Protein AF-X5DN55-F1 (afdb_monomer_lite)

Structure (mmCIF, N/CA/C/O backbone):
data_AF-X5DN55-F1
#
_entry.id   AF-X5DN55-F1
#
loop_
_atom_site.group_PDB
_atom_site.id
_atom_site.type_symbol
_atom_site.label_atom_id
_atom_site.label_alt_id
_atom_site.label_comp_id
_atom_site.label_asym_id
_atom_site.label_entity_id
_atom_site.label_seq_id
_atom_site.pdbx_PDB_ins_code
_atom_site.Cartn_x
_atom_site.Cartn_y
_atom_site.Cartn_z
_atom_site.occupancy
_atom_site.B_iso_or_equiv
_atom_site.auth_seq_id
_atom_site.auth_comp_id
_atom_site.auth_asym_id
_atom_site.auth_atom_id
_atom_site.pdbx_PDB_model_num
ATOM 1 N N . MET A 1 1 ? -23.036 -0.053 -4.260 1.00 48.88 1 MET A N 1
ATOM 2 C CA . MET A 1 1 ? -22.322 -0.778 -3.186 1.00 48.88 1 MET A CA 1
ATOM 3 C C . MET A 1 1 ? -21.418 0.226 -2.495 1.00 48.88 1 MET A C 1
ATOM 5 O O . MET A 1 1 ? -20.618 0.830 -3.198 1.00 48.88 1 MET A O 1
ATOM 9 N N . SER A 1 2 ? -21.579 0.467 -1.191 1.00 60.44 2 SER A N 1
ATOM 10 C CA . SER A 1 2 ? -20.678 1.370 -0.458 1.00 60.44 2 SER A CA 1
ATOM 11 C C . SER A 1 2 ? -19.268 0.795 -0.449 1.00 60.44 2 SER A C 1
ATOM 13 O O . SER A 1 2 ? -19.084 -0.371 -0.094 1.00 60.44 2 SER A O 1
ATOM 15 N N . LYS A 1 3 ? -18.277 1.600 -0.844 1.00 71.19 3 LYS A N 1
ATOM 16 C CA . LYS A 1 3 ? -16.882 1.295 -0.527 1.00 71.19 3 LYS A CA 1
ATOM 17 C C . LYS A 1 3 ? -16.741 1.320 0.993 1.00 71.19 3 LYS A C 1
ATOM 19 O O . LYS A 1 3 ? -17.364 2.133 1.669 1.00 71.19 3 LYS A O 1
ATOM 24 N N . LYS A 1 4 ? -15.965 0.387 1.535 1.00 88.25 4 LYS A N 1
ATOM 25 C CA . LYS A 1 4 ? -15.632 0.391 2.959 1.00 88.25 4 LYS A CA 1
ATOM 26 C C . LYS A 1 4 ? -14.754 1.615 3.229 1.00 88.25 4 LYS A C 1
ATOM 28 O O . LYS A 1 4 ? -13.755 1.783 2.536 1.00 88.25 4 LYS A O 1
ATOM 33 N N . THR A 1 5 ? -15.111 2.430 4.212 1.00 92.69 5 THR A N 1
ATOM 34 C CA . THR A 1 5 ? -14.257 3.516 4.706 1.00 92.69 5 THR A CA 1
ATOM 35 C C . THR A 1 5 ? -13.320 2.966 5.777 1.00 92.69 5 THR A C 1
ATOM 37 O O . THR A 1 5 ? -13.731 2.129 6.586 1.00 92.69 5 THR A O 1
ATOM 40 N N . ILE A 1 6 ? -12.060 3.393 5.765 1.00 93.50 6 ILE A N 1
ATOM 41 C CA . ILE A 1 6 ? -11.076 3.081 6.805 1.00 93.50 6 ILE A CA 1
ATOM 42 C C . ILE A 1 6 ? -10.462 4.371 7.344 1.00 93.50 6 ILE A C 1
ATOM 44 O O . ILE A 1 6 ? -10.302 5.330 6.596 1.00 93.50 6 ILE A O 1
ATOM 48 N N . ASP A 1 7 ? -10.082 4.365 8.618 1.00 93.06 7 ASP A N 1
ATOM 49 C CA . ASP A 1 7 ? -9.202 5.387 9.181 1.00 93.06 7 ASP A CA 1
ATOM 50 C C . ASP A 1 7 ? -7.747 4.956 8.948 1.00 93.06 7 ASP A C 1
ATOM 52 O O . ASP A 1 7 ? -7.306 3.889 9.396 1.00 93.06 7 ASP A O 1
ATOM 56 N N . ILE A 1 8 ? -6.978 5.772 8.221 1.00 92.19 8 ILE A N 1
ATOM 57 C CA . ILE A 1 8 ? -5.573 5.454 7.927 1.00 92.19 8 ILE A CA 1
ATOM 58 C C . ILE A 1 8 ? -4.699 5.404 9.186 1.00 92.19 8 ILE A C 1
ATOM 60 O O . ILE A 1 8 ? -3.624 4.793 9.175 1.00 92.19 8 ILE A O 1
ATOM 64 N N . GLN A 1 9 ? -5.130 6.023 10.285 1.00 92.56 9 GLN A N 1
ATOM 65 C CA . GLN A 1 9 ? -4.406 6.005 11.550 1.00 92.56 9 GLN A CA 1
ATOM 66 C C . GLN A 1 9 ? -4.405 4.623 12.204 1.00 92.56 9 GLN A C 1
ATOM 68 O O . GLN A 1 9 ? -3.410 4.282 12.846 1.00 92.56 9 GLN A O 1
ATOM 73 N N . GLU A 1 10 ? -5.426 3.797 11.955 1.00 91.88 10 GLU A N 1
ATOM 74 C CA . GLU A 1 10 ? -5.534 2.427 12.481 1.00 91.88 10 GLU A CA 1
ATOM 75 C C . GLU A 1 10 ? -4.558 1.439 11.817 1.00 91.88 10 GLU A C 1
ATOM 77 O O . GLU A 1 10 ? -4.287 0.357 12.347 1.00 91.88 10 GLU A O 1
ATOM 82 N N . ILE A 1 11 ? -3.978 1.796 10.667 1.00 93.06 11 ILE A N 1
ATOM 83 C CA . ILE A 1 11 ? -2.930 0.999 10.023 1.00 93.06 11 ILE A CA 1
ATOM 84 C C . ILE A 1 11 ? -1.654 1.110 10.871 1.00 93.06 11 ILE A C 1
ATOM 86 O O . ILE A 1 11 ? -1.088 2.183 11.020 1.00 93.06 11 ILE A O 1
ATOM 90 N N . SER A 1 12 ? -1.131 0.017 11.420 1.00 92.75 12 SER A N 1
ATOM 91 C CA . SER A 1 12 ? 0.079 0.091 12.261 1.00 92.75 12 SER A CA 1
ATOM 92 C C . SER A 1 12 ? 1.381 0.223 11.462 1.00 92.75 12 SER A C 1
ATOM 94 O O . SER A 1 12 ? 2.373 0.759 11.956 1.00 92.75 12 SER A O 1
ATOM 96 N N . ASN A 1 13 ? 1.406 -0.265 10.220 1.00 95.06 13 ASN A N 1
ATOM 97 C CA . ASN A 1 13 ? 2.611 -0.288 9.399 1.00 95.06 13 ASN A CA 1
ATOM 98 C C . ASN A 1 13 ? 2.730 0.984 8.550 1.00 95.06 13 ASN A C 1
ATOM 100 O O . ASN A 1 13 ? 1.941 1.199 7.632 1.00 95.06 13 ASN A O 1
ATOM 104 N N . GLN A 1 14 ? 3.762 1.790 8.805 1.00 95.62 14 GLN A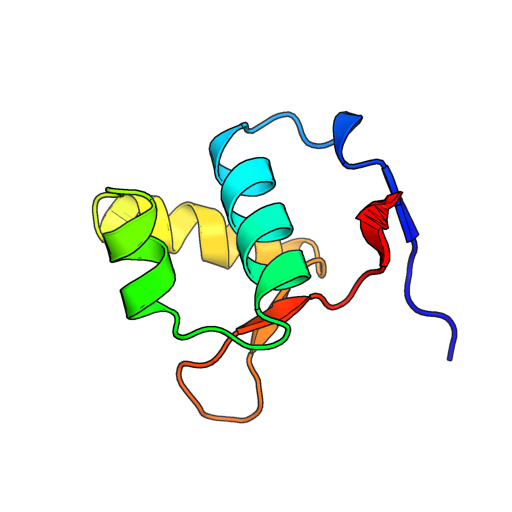 N 1
ATOM 105 C CA . GLN A 1 14 ? 3.980 3.040 8.074 1.00 95.62 14 GLN A CA 1
ATOM 106 C C . GLN A 1 14 ? 4.130 2.832 6.559 1.00 95.62 14 GLN A C 1
ATOM 108 O O . GLN A 1 14 ? 3.548 3.581 5.788 1.00 95.62 14 GLN A O 1
ATOM 113 N N . PHE A 1 15 ? 4.815 1.774 6.114 1.00 96.38 15 PHE A N 1
ATOM 114 C CA . PHE A 1 15 ? 4.961 1.513 4.679 1.00 96.38 15 PHE A CA 1
ATOM 115 C C . PHE A 1 15 ? 3.640 1.106 4.022 1.00 96.38 15 PHE A C 1
ATOM 117 O O . PHE A 1 15 ? 3.425 1.402 2.852 1.00 96.38 15 PHE A O 1
ATOM 124 N N . GLU A 1 16 ? 2.746 0.434 4.754 1.00 97.12 16 GLU A N 1
ATOM 125 C CA . GLU A 1 16 ? 1.391 0.183 4.255 1.00 97.12 16 GLU A CA 1
ATOM 126 C C . GLU A 1 16 ? 0.616 1.498 4.106 1.00 97.12 16 GLU A C 1
ATOM 128 O O . GLU A 1 16 ? -0.024 1.691 3.075 1.00 97.12 16 GLU A O 1
ATOM 133 N N . LYS A 1 17 ? 0.724 2.426 5.074 1.00 97.06 17 LYS A N 1
ATOM 134 C CA . LYS A 1 17 ? 0.128 3.771 4.955 1.00 97.06 17 LYS A CA 1
ATOM 135 C C . LYS A 1 17 ? 0.649 4.510 3.729 1.00 97.06 17 LYS A C 1
ATOM 137 O O . LYS A 1 17 ? -0.143 5.085 2.992 1.00 97.06 17 LYS A O 1
ATOM 142 N N . ASP A 1 18 ? 1.959 4.481 3.506 1.00 97.06 18 ASP A N 1
ATOM 143 C CA . ASP A 1 18 ? 2.586 5.199 2.394 1.00 97.06 18 ASP A CA 1
ATOM 144 C C . ASP A 1 18 ? 2.109 4.654 1.036 1.00 97.06 18 ASP A C 1
ATOM 146 O O . ASP A 1 18 ? 1.818 5.432 0.130 1.00 97.06 18 ASP A O 1
ATOM 150 N N . ILE A 1 19 ? 1.938 3.330 0.906 1.00 97.12 19 ILE A N 1
ATOM 151 C CA . ILE A 1 19 ? 1.346 2.713 -0.295 1.00 97.12 19 ILE A CA 1
ATOM 152 C C . ILE A 1 19 ? -0.109 3.159 -0.484 1.00 97.12 19 ILE A C 1
ATOM 154 O O . ILE A 1 19 ? -0.508 3.469 -1.604 1.00 97.12 19 ILE A O 1
ATOM 158 N N . LEU A 1 20 ? -0.909 3.177 0.588 1.00 96.88 20 LEU A N 1
ATOM 159 C CA . LEU A 1 20 ? -2.316 3.580 0.517 1.00 96.88 20 LEU A CA 1
ATOM 160 C C . LEU A 1 20 ? -2.464 5.039 0.073 1.00 96.88 20 LEU A C 1
ATOM 162 O O . LEU A 1 20 ? -3.244 5.304 -0.835 1.00 96.88 20 LEU A O 1
ATOM 166 N N . LYS A 1 21 ? -1.664 5.951 0.638 1.00 96.00 21 LYS A N 1
ATOM 167 C CA . LYS A 1 21 ? -1.635 7.367 0.234 1.00 96.00 21 LYS A CA 1
ATOM 168 C C . LYS A 1 21 ? -1.200 7.546 -1.215 1.00 96.00 21 LYS A C 1
ATOM 170 O O . LYS A 1 21 ? -1.821 8.292 -1.960 1.00 96.00 21 LYS A O 1
ATOM 175 N N . LEU A 1 22 ? -0.171 6.817 -1.647 1.00 96.44 22 LEU A N 1
ATOM 176 C CA . LEU A 1 22 ? 0.284 6.878 -3.035 1.00 96.44 22 LEU A CA 1
ATOM 177 C C . LEU A 1 22 ? -0.823 6.455 -4.013 1.00 96.44 22 LEU A C 1
ATOM 179 O O . LEU A 1 22 ? -0.987 7.062 -5.067 1.00 96.44 22 LEU A O 1
ATOM 183 N N . LEU A 1 23 ? -1.599 5.425 -3.666 1.00 96.00 23 LEU A N 1
ATOM 184 C CA . LEU A 1 23 ? -2.733 4.978 -4.478 1.00 96.00 23 LEU A CA 1
ATOM 185 C C . LEU A 1 23 ? -3.942 5.920 -4.398 1.00 96.00 23 LEU A C 1
ATOM 187 O O . LEU A 1 23 ? -4.696 5.997 -5.362 1.00 96.00 23 LEU A O 1
ATOM 191 N N . GLU A 1 24 ? -4.121 6.632 -3.287 1.00 95.25 24 GLU A N 1
ATOM 192 C CA . GLU A 1 24 ? -5.121 7.696 -3.156 1.00 95.25 24 GLU A CA 1
ATOM 193 C C . GLU A 1 24 ? -4.830 8.852 -4.118 1.00 95.25 24 GLU A C 1
ATOM 195 O O . GLU A 1 24 ? -5.721 9.302 -4.831 1.00 95.25 24 GLU A O 1
ATOM 200 N N . GLU A 1 25 ? -3.567 9.274 -4.206 1.00 95.06 25 GLU A N 1
ATOM 201 C CA . GLU A 1 25 ? -3.136 10.370 -5.082 1.00 95.06 25 GLU A CA 1
ATOM 202 C C . GLU A 1 25 ? -3.145 10.008 -6.575 1.00 95.06 25 GLU A C 1
ATOM 204 O O . GLU A 1 25 ? -3.314 10.885 -7.424 1.00 95.06 25 GLU A O 1
ATOM 209 N N . LYS A 1 26 ? -2.891 8.737 -6.917 1.00 91.81 26 LYS A N 1
ATOM 210 C CA . LYS A 1 26 ? -2.687 8.286 -8.308 1.00 91.81 26 LYS A CA 1
ATOM 211 C C . LYS A 1 26 ? -3.889 7.573 -8.929 1.00 91.81 26 LYS A C 1
ATOM 213 O O . LYS A 1 26 ? -3.840 7.297 -10.122 1.00 91.81 26 LYS A O 1
ATOM 218 N N . GLU A 1 27 ? -4.934 7.287 -8.149 1.00 87.69 27 GLU A N 1
ATOM 219 C CA . GLU A 1 27 ? -6.090 6.427 -8.470 1.00 87.69 27 GLU A CA 1
ATOM 220 C C . GLU A 1 27 ? -5.721 4.975 -8.836 1.00 87.69 27 GLU A C 1
ATOM 222 O O . GLU A 1 27 ? -6.128 4.034 -8.147 1.00 87.69 27 GLU A O 1
ATOM 227 N N . GLU A 1 28 ? -4.933 4.780 -9.897 1.00 94.12 28 GLU A N 1
ATOM 228 C CA . GLU A 1 28 ? -4.376 3.500 -10.332 1.00 94.12 28 GLU A CA 1
ATOM 229 C C . GLU A 1 28 ? -2.859 3.626 -10.530 1.00 94.12 28 GLU A C 1
ATOM 231 O O . GLU A 1 28 ? -2.372 4.539 -11.197 1.00 94.12 28 GLU A O 1
ATOM 236 N N . TYR A 1 29 ? -2.083 2.695 -9.968 1.00 97.06 29 TYR A N 1
ATOM 237 C CA . TYR A 1 29 ? -0.624 2.774 -10.032 1.00 97.06 29 TYR A CA 1
ATOM 238 C C . TYR A 1 29 ? 0.049 1.421 -10.232 1.00 97.06 29 TYR A C 1
ATOM 240 O O . TYR A 1 29 ? -0.426 0.383 -9.766 1.00 97.06 29 TYR A O 1
ATOM 248 N N . VAL A 1 30 ? 1.163 1.419 -10.964 1.00 96.69 30 VAL A N 1
ATOM 249 C CA . VAL A 1 30 ? 1.857 0.191 -11.360 1.00 96.69 30 VAL A CA 1
ATOM 250 C C . VAL A 1 30 ? 2.578 -0.412 -10.157 1.00 96.69 30 VAL A C 1
ATOM 252 O O . VAL A 1 30 ? 3.360 0.253 -9.482 1.00 96.69 30 VAL A O 1
ATOM 255 N N . TYR A 1 31 ? 2.378 -1.713 -9.929 1.00 95.81 31 TYR A N 1
ATOM 256 C CA . TYR A 1 31 ? 2.999 -2.485 -8.847 1.00 95.81 31 TYR A CA 1
ATOM 257 C C . TYR A 1 31 ? 4.513 -2.250 -8.725 1.00 95.81 31 TYR A C 1
ATOM 259 O O . TYR A 1 31 ? 5.025 -2.051 -7.626 1.00 95.81 31 TYR A O 1
ATOM 267 N N . GLY A 1 32 ? 5.235 -2.287 -9.849 1.00 96.12 32 GLY A N 1
ATOM 268 C CA . GLY A 1 32 ? 6.686 -2.087 -9.868 1.00 96.12 32 GLY A CA 1
ATOM 269 C C . GLY A 1 32 ? 7.099 -0.664 -9.491 1.00 96.12 32 GLY A C 1
ATOM 270 O O . GLY A 1 32 ? 8.068 -0.490 -8.752 1.00 96.12 32 GLY A O 1
ATOM 271 N N . ASP A 1 33 ? 6.333 0.332 -9.933 1.00 97.12 33 ASP A N 1
ATOM 272 C CA . ASP A 1 33 ? 6.621 1.742 -9.670 1.00 97.12 33 ASP A CA 1
ATOM 273 C C . ASP A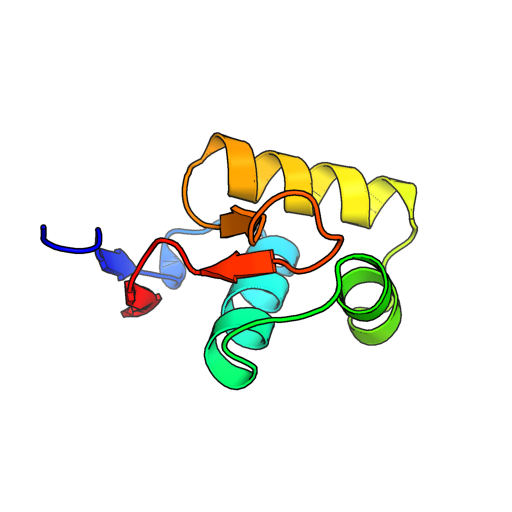 1 33 ? 6.338 2.111 -8.210 1.00 97.12 33 ASP A C 1
ATOM 275 O O . ASP A 1 33 ? 7.138 2.815 -7.605 1.00 97.12 33 ASP A O 1
ATOM 279 N N . ILE A 1 34 ? 5.316 1.517 -7.579 1.00 96.88 34 ILE A N 1
ATOM 280 C CA . ILE A 1 34 ? 5.088 1.635 -6.123 1.00 96.88 34 ILE A CA 1
ATOM 281 C C . ILE A 1 34 ? 6.337 1.210 -5.341 1.00 96.88 34 ILE A C 1
ATOM 283 O O . ILE A 1 34 ? 6.780 1.900 -4.422 1.00 96.88 34 ILE A O 1
ATOM 287 N N . ILE A 1 35 ? 6.917 0.060 -5.699 1.00 97.44 35 ILE A N 1
ATOM 288 C CA . ILE A 1 35 ? 8.107 -0.471 -5.021 1.00 97.44 35 ILE A CA 1
ATOM 289 C C . ILE A 1 35 ? 9.298 0.470 -5.222 1.00 97.44 35 ILE A C 1
ATOM 291 O O . ILE A 1 35 ? 10.037 0.736 -4.271 1.00 97.44 35 ILE A O 1
ATOM 295 N N . LYS A 1 36 ? 9.475 0.976 -6.446 1.00 97.19 36 LYS A N 1
ATOM 296 C CA . LYS A 1 36 ? 10.570 1.874 -6.814 1.00 97.19 36 LYS A CA 1
ATOM 297 C C . LYS A 1 36 ? 10.471 3.225 -6.102 1.00 97.19 36 LYS A C 1
ATOM 299 O O . LYS A 1 36 ? 11.452 3.654 -5.494 1.00 97.19 36 LYS A O 1
ATOM 304 N N . ASP A 1 37 ? 9.308 3.864 -6.139 1.00 96.56 37 ASP A N 1
ATOM 305 C CA . ASP A 1 37 ? 9.103 5.219 -5.619 1.00 96.56 37 ASP A CA 1
ATOM 306 C C . ASP A 1 37 ? 9.208 5.269 -4.097 1.00 96.56 37 ASP A C 1
ATOM 308 O O . ASP A 1 37 ? 9.827 6.176 -3.538 1.00 96.56 37 ASP A O 1
ATOM 312 N N . LEU A 1 38 ? 8.709 4.231 -3.421 1.00 96.25 38 LEU A N 1
ATOM 313 C CA . LEU A 1 38 ? 8.847 4.076 -1.973 1.00 96.25 38 LEU A CA 1
ATOM 314 C C . LEU A 1 38 ? 10.215 3.518 -1.553 1.00 96.25 38 LEU A C 1
ATOM 316 O O . LEU A 1 38 ? 10.438 3.251 -0.371 1.00 96.25 38 LEU A O 1
ATOM 320 N N . LYS A 1 39 ? 11.140 3.328 -2.508 1.00 96.94 39 LYS A N 1
ATOM 321 C CA . LYS A 1 39 ? 12.498 2.801 -2.287 1.00 96.94 39 LYS A CA 1
ATOM 322 C C . LYS A 1 39 ? 12.491 1.489 -1.492 1.00 96.94 39 LYS A C 1
ATOM 324 O O . LYS A 1 39 ? 13.350 1.241 -0.643 1.00 96.94 39 LYS A O 1
ATOM 329 N N . LEU A 1 40 ? 11.498 0.642 -1.755 1.00 96.44 40 LEU A N 1
ATOM 330 C CA . LEU A 1 40 ? 11.350 -0.658 -1.120 1.00 96.44 40 LEU A CA 1
ATOM 331 C C . LEU A 1 40 ? 12.202 -1.692 -1.855 1.00 96.44 40 LEU A C 1
ATOM 333 O O . LEU A 1 40 ? 12.326 -1.679 -3.077 1.00 96.44 40 LEU A O 1
ATOM 337 N N . SER A 1 41 ? 12.744 -2.660 -1.116 1.00 97.06 41 SER A N 1
ATOM 338 C CA . SER A 1 41 ? 13.255 -3.865 -1.769 1.00 97.06 41 SER A CA 1
ATOM 339 C C . SER A 1 41 ? 12.093 -4.643 -2.387 1.00 97.06 41 SER A C 1
ATOM 341 O O . SER A 1 41 ? 10.993 -4.667 -1.826 1.00 97.06 41 SER A O 1
ATOM 343 N N . ALA A 1 42 ? 12.339 -5.338 -3.501 1.00 95.12 42 ALA A N 1
ATOM 344 C CA . ALA A 1 42 ? 11.309 -6.113 -4.198 1.00 95.12 42 ALA A CA 1
ATOM 345 C C . ALA A 1 42 ? 10.563 -7.077 -3.258 1.00 95.12 42 ALA A C 1
ATOM 347 O O . ALA A 1 42 ? 9.333 -7.105 -3.235 1.00 95.12 42 ALA A O 1
ATOM 348 N N . ARG A 1 43 ? 11.305 -7.798 -2.404 1.00 97.38 43 ARG A N 1
ATOM 349 C CA . ARG A 1 43 ? 10.732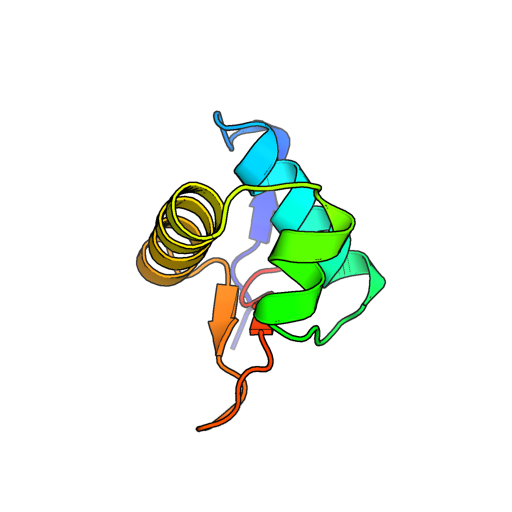 -8.720 -1.412 1.00 97.38 43 ARG A CA 1
ATOM 350 C C . ARG A 1 43 ? 9.844 -7.999 -0.398 1.00 97.38 43 ARG A C 1
ATOM 352 O O . ARG A 1 43 ? 8.755 -8.478 -0.095 1.00 97.38 43 ARG A O 1
ATOM 359 N N . LYS A 1 44 ? 10.296 -6.862 0.142 1.00 96.69 44 LYS A N 1
ATOM 360 C CA . LYS A 1 44 ? 9.526 -6.106 1.139 1.00 96.69 44 LYS A CA 1
ATOM 361 C C . LYS A 1 44 ? 8.266 -5.504 0.518 1.00 96.69 44 LYS A C 1
ATOM 363 O O . LYS A 1 44 ? 7.195 -5.632 1.102 1.00 96.69 44 LYS A O 1
ATOM 368 N N . GLY A 1 45 ? 8.387 -4.920 -0.673 1.00 97.19 45 GLY A N 1
ATOM 369 C CA . GLY A 1 45 ? 7.257 -4.402 -1.440 1.00 97.19 45 GLY A CA 1
ATOM 370 C C . GLY A 1 45 ? 6.204 -5.475 -1.710 1.00 97.19 45 GLY A C 1
ATOM 371 O O . GLY A 1 45 ? 5.028 -5.260 -1.433 1.00 97.19 45 GLY A O 1
ATOM 372 N N . GLN A 1 46 ? 6.633 -6.669 -2.128 1.00 97.00 46 GLN A N 1
ATOM 373 C CA . GLN A 1 46 ? 5.733 -7.802 -2.342 1.00 97.00 46 GLN A CA 1
ATOM 374 C C . GLN A 1 46 ? 4.954 -8.192 -1.086 1.00 97.00 46 GLN A C 1
ATOM 376 O O . GLN A 1 46 ? 3.743 -8.401 -1.168 1.00 97.00 46 GLN A O 1
ATOM 381 N N . VAL A 1 47 ? 5.620 -8.282 0.069 1.00 98.00 47 VAL A N 1
ATOM 382 C CA . VAL A 1 47 ? 4.966 -8.632 1.341 1.00 98.00 47 VAL A CA 1
ATOM 383 C C . VAL A 1 47 ? 3.925 -7.581 1.732 1.00 98.00 47 VAL A C 1
ATOM 385 O O . VAL A 1 47 ? 2.794 -7.939 2.057 1.00 98.00 47 VAL A O 1
ATOM 388 N N . LEU A 1 48 ? 4.276 -6.295 1.652 1.00 97.94 48 LEU A N 1
ATOM 389 C CA . LEU A 1 48 ? 3.383 -5.189 2.013 1.00 97.94 48 LEU A CA 1
ATOM 390 C C . LEU A 1 48 ? 2.157 -5.121 1.098 1.00 97.94 48 LEU A C 1
ATOM 392 O O . LEU A 1 48 ? 1.026 -5.069 1.572 1.00 97.94 48 LEU A O 1
ATOM 396 N N . ILE A 1 49 ? 2.368 -5.189 -0.217 1.00 97.12 49 ILE A N 1
ATOM 397 C CA . ILE A 1 49 ? 1.275 -5.146 -1.192 1.00 97.12 49 ILE A CA 1
ATOM 398 C C . ILE A 1 49 ? 0.369 -6.374 -1.039 1.00 97.12 49 ILE A C 1
ATOM 400 O O . ILE A 1 49 ? -0.853 -6.241 -1.059 1.00 97.12 49 ILE A O 1
ATOM 404 N N . SER A 1 50 ? 0.940 -7.564 -0.835 1.00 96.94 50 SER A N 1
ATOM 405 C CA . SER A 1 50 ? 0.145 -8.783 -0.622 1.00 96.94 50 SER A CA 1
ATOM 406 C C . SER A 1 50 ? -0.697 -8.702 0.654 1.00 96.94 50 SER A C 1
ATOM 408 O O . SER A 1 50 ? -1.846 -9.135 0.647 1.00 96.94 50 SER A O 1
ATOM 410 N N . SER A 1 51 ? -0.157 -8.104 1.722 1.00 97.19 51 SER A N 1
ATOM 411 C CA . SER A 1 51 ? -0.884 -7.823 2.968 1.00 97.19 51 SER A CA 1
ATOM 412 C C . SER A 1 51 ? -2.057 -6.861 2.743 1.00 97.19 51 SER A C 1
ATOM 414 O O . SER A 1 51 ? -3.172 -7.116 3.189 1.00 97.19 51 SER A O 1
ATOM 416 N N . LEU A 1 52 ? -1.855 -5.779 1.988 1.00 96.94 52 LEU A N 1
ATOM 417 C CA . LEU A 1 52 ? -2.928 -4.830 1.665 1.00 96.94 52 LEU A CA 1
ATOM 418 C C . LEU A 1 52 ? -4.039 -5.453 0.806 1.00 96.94 52 LEU A C 1
ATOM 420 O O . LEU A 1 52 ? -5.217 -5.150 1.011 1.00 96.94 52 LEU A O 1
ATOM 424 N N . ILE A 1 53 ? -3.674 -6.343 -0.123 1.00 96.06 53 ILE A N 1
ATOM 425 C CA . ILE A 1 53 ? -4.633 -7.100 -0.937 1.00 96.06 53 ILE A CA 1
ATOM 426 C C . ILE A 1 53 ? -5.420 -8.087 -0.073 1.00 96.06 53 ILE A C 1
ATOM 428 O O . ILE A 1 53 ? -6.644 -8.141 -0.179 1.00 96.06 53 ILE A O 1
ATOM 432 N N . SER A 1 54 ? -4.760 -8.839 0.814 1.00 95.88 54 SER A N 1
ATOM 433 C CA . SER A 1 54 ? -5.446 -9.806 1.683 1.00 95.88 54 SER A CA 1
ATOM 434 C C . SER A 1 54 ? -6.383 -9.133 2.691 1.00 95.88 54 SER A C 1
ATOM 436 O O . SER A 1 54 ? -7.443 -9.673 2.996 1.00 95.88 54 SER A O 1
ATOM 438 N N . LYS A 1 55 ? -6.045 -7.919 3.145 1.00 94.69 55 LYS A N 1
ATOM 439 C CA . LYS A 1 55 ? -6.917 -7.058 3.965 1.00 94.69 55 LYS A CA 1
ATOM 440 C C . LYS A 1 55 ? -8.080 -6.434 3.176 1.00 94.69 55 LYS A C 1
ATOM 442 O O . LYS A 1 55 ? -8.946 -5.797 3.773 1.00 94.69 55 LYS A O 1
ATOM 447 N N . GLY A 1 56 ? -8.100 -6.579 1.849 1.00 95.25 56 GLY A N 1
ATOM 448 C CA . GLY A 1 56 ? -9.124 -6.016 0.968 1.00 95.25 56 GLY A CA 1
ATOM 449 C C . GLY A 1 56 ? -9.042 -4.497 0.783 1.00 95.25 56 GLY A C 1
ATOM 450 O O . GLY A 1 56 ? -10.009 -3.902 0.305 1.00 95.25 56 GLY A O 1
ATO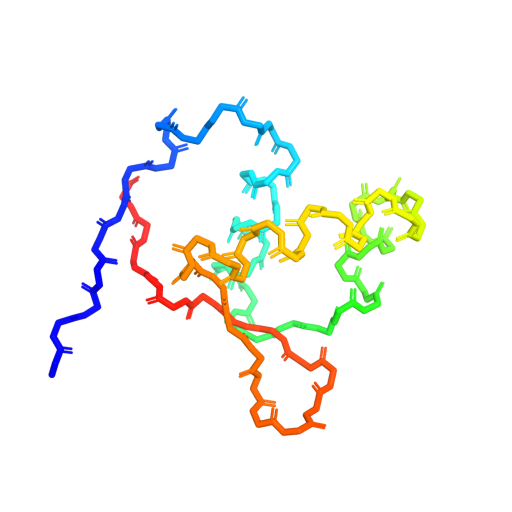M 451 N N . LEU A 1 57 ? -7.920 -3.871 1.158 1.00 95.94 57 LEU A N 1
ATOM 452 C CA . LEU A 1 57 ? -7.716 -2.417 1.079 1.00 95.94 57 LEU A CA 1
ATOM 453 C C . LEU A 1 57 ? -7.274 -1.977 -0.318 1.00 95.94 57 LEU A C 1
ATOM 455 O O . LEU A 1 57 ? -7.641 -0.903 -0.788 1.00 95.94 57 LEU A O 1
ATOM 459 N N . VAL A 1 58 ? -6.514 -2.835 -0.995 1.00 96.25 58 VAL A N 1
ATOM 460 C CA . VAL A 1 58 ? -6.017 -2.634 -2.359 1.00 96.25 58 VAL A CA 1
ATOM 461 C C . VAL A 1 58 ? -6.466 -3.806 -3.219 1.00 96.25 58 VAL A C 1
ATOM 463 O O . VAL A 1 58 ? -6.569 -4.935 -2.742 1.00 96.25 58 VAL A O 1
ATOM 466 N N . LYS A 1 59 ? -6.714 -3.565 -4.505 1.00 95.50 59 LYS A N 1
ATOM 467 C CA . LYS A 1 59 ? -6.985 -4.625 -5.481 1.00 95.50 59 LYS A CA 1
ATOM 468 C C . LYS A 1 59 ? -6.200 -4.414 -6.764 1.00 95.50 59 LYS A C 1
ATOM 470 O O . LYS A 1 59 ? -5.815 -3.292 -7.086 1.00 95.50 59 LYS A O 1
ATOM 475 N N . ARG A 1 60 ? -5.995 -5.506 -7.500 1.00 95.06 60 ARG A N 1
ATOM 476 C CA . ARG A 1 60 ? -5.482 -5.453 -8.871 1.00 95.06 60 ARG A CA 1
ATOM 477 C C . ARG A 1 60 ? -6.563 -4.920 -9.802 1.00 95.06 60 ARG A C 1
ATOM 479 O O . ARG A 1 60 ? -7.744 -5.226 -9.620 1.00 95.06 60 ARG A O 1
ATOM 486 N N . VAL A 1 61 ? -6.147 -4.118 -10.771 1.00 93.44 61 VAL A N 1
ATOM 487 C CA . VAL A 1 61 ? -6.994 -3.695 -11.883 1.00 93.44 61 VAL A CA 1
ATOM 488 C C . VAL A 1 61 ? -6.873 -4.770 -12.958 1.00 93.44 61 VAL A C 1
ATOM 490 O O . VAL A 1 61 ? -5.832 -4.908 -13.603 1.00 93.44 61 VAL A O 1
ATOM 493 N N . ASP A 1 62 ? -7.919 -5.583 -13.085 1.00 86.00 62 ASP A N 1
ATOM 494 C CA . ASP A 1 62 ? -7.989 -6.714 -14.013 1.00 86.00 62 ASP A CA 1
ATOM 495 C C . ASP A 1 62 ? -6.774 -7.663 -13.902 1.00 86.00 62 ASP A C 1
ATOM 497 O O . ASP A 1 62 ? -6.260 -7.913 -12.808 1.00 86.00 62 ASP A O 1
ATOM 501 N N . GLN A 1 63 ? -6.312 -8.226 -15.024 1.00 80.75 63 GLN A N 1
ATOM 502 C CA . GLN A 1 63 ? -5.127 -9.096 -15.098 1.00 80.75 63 GLN A CA 1
ATOM 503 C C . GLN A 1 63 ? -3.819 -8.310 -15.308 1.00 80.75 63 GLN A C 1
ATOM 505 O O . GLN A 1 63 ? -2.849 -8.838 -15.849 1.00 80.75 63 GLN A O 1
ATOM 510 N N . THR A 1 64 ? -3.784 -7.036 -14.907 1.00 90.62 64 THR A N 1
ATOM 511 C CA . THR A 1 64 ? -2.628 -6.160 -15.126 1.00 90.62 64 THR A CA 1
ATOM 512 C C . THR A 1 64 ? -1.752 -6.015 -13.877 1.00 90.62 64 THR A C 1
ATOM 514 O O . THR A 1 64 ? -2.063 -6.490 -12.779 1.00 90.62 64 THR A O 1
ATOM 517 N N . SER A 1 65 ? -0.626 -5.319 -14.043 1.00 92.56 65 SER A N 1
ATOM 518 C CA . SER A 1 65 ? 0.248 -4.911 -12.939 1.00 92.56 65 SER A CA 1
ATOM 519 C C . SER A 1 65 ? -0.263 -3.682 -12.177 1.00 92.56 65 SER A C 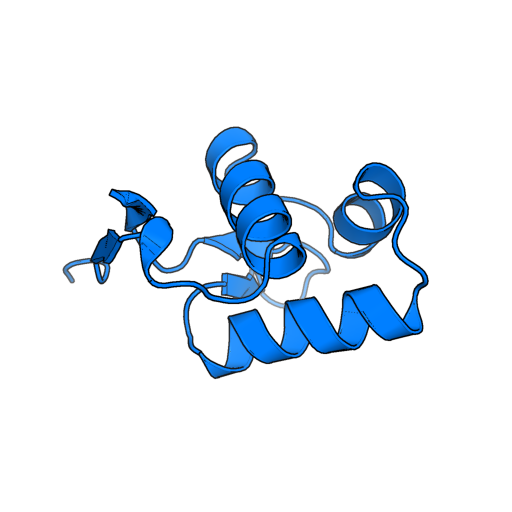1
ATOM 521 O O . SER A 1 65 ? 0.395 -3.273 -11.222 1.00 92.56 65 SER A O 1
ATOM 523 N N . TYR A 1 66 ? -1.388 -3.080 -12.574 1.00 96.94 66 TYR A N 1
ATOM 524 C CA . TYR A 1 66 ? -1.944 -1.909 -11.901 1.00 96.94 66 TYR A CA 1
ATOM 525 C C . TYR A 1 66 ? -2.692 -2.296 -10.626 1.00 96.94 66 TYR A C 1
ATOM 527 O O . TYR A 1 66 ? -3.388 -3.314 -10.556 1.00 96.94 66 TYR A O 1
ATOM 535 N N . LEU A 1 67 ? -2.545 -1.457 -9.609 1.00 97.06 67 LEU A N 1
ATOM 536 C CA . LEU A 1 67 ? -3.231 -1.539 -8.330 1.00 97.06 67 LEU A CA 1
ATOM 537 C C . LEU A 1 67 ? -4.066 -0.287 -8.110 1.00 97.06 67 LEU A C 1
ATOM 539 O O . LEU A 1 67 ? -3.681 0.792 -8.545 1.00 97.06 67 LEU A O 1
ATOM 543 N N . LYS A 1 68 ? -5.163 -0.431 -7.369 1.00 96.69 68 LYS A N 1
ATOM 544 C CA . LYS A 1 68 ? -5.963 0.696 -6.886 1.00 96.69 68 LYS A CA 1
ATOM 545 C C . LYS A 1 68 ? -6.522 0.466 -5.498 1.00 96.69 68 LYS A C 1
ATOM 547 O O . LYS A 1 68 ? -6.653 -0.682 -5.055 1.00 96.69 68 LYS A O 1
ATOM 552 N N . LEU A 1 69 ? -6.919 1.554 -4.846 1.00 96.25 69 LEU A N 1
ATOM 553 C CA . LEU A 1 69 ? -7.684 1.479 -3.609 1.00 96.25 69 LEU A CA 1
ATOM 554 C C . LEU A 1 69 ? -9.026 0.775 -3.837 1.00 96.25 69 LEU A C 1
ATOM 556 O O . LEU A 1 69 ? -9.732 0.976 -4.830 1.00 96.25 69 LEU A O 1
ATOM 560 N N . ASN A 1 70 ? -9.385 -0.071 -2.879 1.00 96.06 70 ASN A N 1
ATOM 561 C CA . ASN A 1 70 ? -10.684 -0.731 -2.798 1.00 96.06 70 ASN A CA 1
ATOM 562 C C . ASN A 1 70 ? -11.531 -0.204 -1.624 1.00 96.06 70 ASN A C 1
ATOM 564 O O . ASN A 1 70 ? -12.602 -0.733 -1.331 1.00 96.06 70 ASN A O 1
ATOM 568 N N . VAL A 1 71 ? -11.043 0.844 -0.968 1.00 94.88 71 VAL A N 1
ATOM 569 C CA . VAL A 1 71 ? -11.630 1.505 0.197 1.00 94.88 71 VAL A CA 1
ATOM 570 C C . VAL A 1 71 ? -11.623 3.014 -0.016 1.00 94.88 71 VAL A C 1
ATOM 572 O O . VAL A 1 71 ? -10.970 3.509 -0.936 1.00 94.88 71 VAL A O 1
ATOM 575 N N . GLU A 1 72 ? -12.363 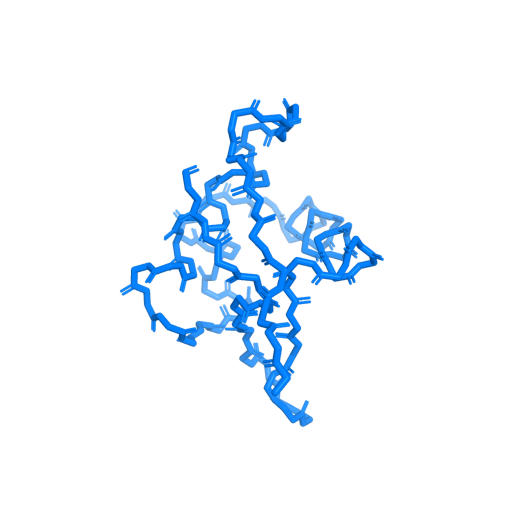3.723 0.823 1.00 94.19 72 GLU A N 1
ATOM 576 C CA . GLU A 1 72 ? -12.227 5.169 1.007 1.00 94.19 72 GLU A CA 1
ATOM 577 C C . GLU A 1 72 ? -11.390 5.421 2.260 1.00 94.19 72 GLU A C 1
ATOM 579 O O . GLU A 1 72 ? -11.525 4.695 3.250 1.00 94.19 72 GLU A O 1
ATOM 584 N N . ILE A 1 73 ? -10.500 6.405 2.198 1.00 92.12 73 ILE A N 1
ATOM 585 C CA . ILE A 1 73 ? -9.627 6.772 3.309 1.00 92.12 73 ILE A CA 1
ATOM 586 C C . ILE A 1 73 ? -10.225 8.006 3.989 1.00 92.12 73 ILE A C 1
ATOM 588 O O . ILE A 1 73 ? -10.621 8.954 3.314 1.00 92.12 73 ILE A O 1
ATOM 592 N N . ASN A 1 74 ? -10.327 7.947 5.316 1.00 87.06 74 ASN A N 1
ATOM 593 C CA . ASN A 1 74 ? -10.677 9.058 6.199 1.00 87.06 74 ASN A CA 1
ATOM 594 C C . ASN A 1 74 ? -9.472 9.437 7.068 1.00 87.06 74 ASN A C 1
ATOM 596 O O . ASN A 1 74 ? -8.674 8.522 7.398 1.00 87.06 74 ASN A O 1
#

Foldseek 3Di:
DAQAEDELVPDPDPLLSVLLVVQVVVQKDFLVVSCVVSVHDPVRSVVSVVVCVVVVQKDDDPPHRIIHGSHHYD

pLDDT: mean 93.51, std 7.71, range [48.88, 98.0]

Secondary structure (DSSP, 8-state):
-PPEEE-GGG---HHHHHHHHHHHHHSEEEHHHHHHHTT--HHHHHHHHHHHHHTTSEEE-TTSSEEEESEEE-

Radius of gyration: 11.4 Å; chains: 1; bounding box: 36×20×28 Å

Organism: NCBI:txid1168034

Sequence (74 aa):
MSKKTIDIQEISNQFEKDILKLLEEKEEYVYGDIIKDLKLSARKGQVLISSLISKGLVKRVDQTSYLKLNVEIN